Protein AF-A0AAI8YB15-F1 (afdb_monomer_lite)

Organism: NCBI:txid933095

Sequence (64 aa):
MSYENLDPAILAALPEGSHVVSVVPHGATRWSVGLRVDVEVGDDEETFFLKIIERKEWTPMAKA

Radius of gyration: 14.35 Å; chains: 1; bounding box: 40×23×32 Å

Structure (mmCIF, N/CA/C/O backbone):
data_AF-A0AAI8YB15-F1
#
_entry.id   AF-A0AAI8YB15-F1
#
loop_
_atom_site.group_PDB
_atom_site.id
_atom_site.type_symbol
_atom_site.label_atom_id
_atom_site.label_alt_id
_atom_site.label_comp_id
_atom_site.label_asym_id
_atom_site.label_entity_id
_atom_site.label_seq_id
_atom_site.pdbx_PDB_ins_code
_atom_site.Cartn_x
_atom_site.Cartn_y
_atom_site.Cartn_z
_atom_site.occupancy
_atom_site.B_iso_or_equiv
_atom_site.auth_seq_id
_atom_site.auth_comp_id
_atom_site.auth_asym_id
_atom_site.auth_atom_id
_atom_site.pdbx_PDB_model_num
ATOM 1 N N . MET A 1 1 ? -3.840 -8.073 -5.003 1.00 57.78 1 MET A N 1
ATOM 2 C CA . MET A 1 1 ? -2.800 -8.379 -3.998 1.00 57.78 1 MET A CA 1
ATOM 3 C C . MET A 1 1 ? -3.478 -8.341 -2.644 1.00 57.78 1 MET A C 1
ATOM 5 O O . MET A 1 1 ? -4.349 -7.500 -2.479 1.00 57.78 1 MET A O 1
ATOM 9 N N . SER A 1 2 ? -3.144 -9.238 -1.715 1.00 61.91 2 SER A N 1
ATOM 10 C CA . SER A 1 2 ? -3.534 -9.037 -0.315 1.00 61.91 2 SER A CA 1
ATOM 11 C C . SER A 1 2 ? -2.688 -7.902 0.274 1.00 61.91 2 SER A C 1
ATOM 13 O O . SER A 1 2 ? -1.506 -7.782 -0.059 1.00 61.91 2 SER A O 1
ATOM 15 N N . TYR A 1 3 ? -3.288 -7.056 1.115 1.00 65.56 3 TYR A N 1
ATOM 16 C CA . TYR A 1 3 ? -2.594 -5.950 1.793 1.00 65.56 3 TYR A CA 1
ATOM 17 C C . TYR A 1 3 ? -1.481 -6.440 2.735 1.00 65.56 3 TYR A C 1
ATOM 19 O O . TYR A 1 3 ? -0.544 -5.702 3.010 1.00 65.56 3 TYR A O 1
ATOM 27 N N . GLU A 1 4 ? -1.540 -7.706 3.157 1.00 68.25 4 GLU A N 1
ATOM 28 C CA . GLU A 1 4 ? -0.529 -8.393 3.975 1.00 68.25 4 GLU A CA 1
ATOM 29 C C . GLU A 1 4 ? 0.863 -8.450 3.323 1.00 68.25 4 GLU A C 1
ATOM 31 O O . GLU A 1 4 ? 1.854 -8.685 4.004 1.00 68.25 4 GLU A O 1
ATOM 36 N N . ASN A 1 5 ? 0.946 -8.217 2.009 1.00 77.94 5 ASN A N 1
ATOM 37 C CA . ASN A 1 5 ? 2.207 -8.189 1.269 1.00 77.94 5 ASN A CA 1
ATOM 38 C C . ASN A 1 5 ? 2.806 -6.776 1.126 1.00 77.94 5 ASN A C 1
ATOM 40 O O . ASN A 1 5 ? 3.792 -6.615 0.404 1.00 77.94 5 ASN A O 1
ATOM 44 N N . LEU A 1 6 ? 2.214 -5.744 1.742 1.00 83.81 6 LEU A N 1
ATOM 45 C CA . LEU A 1 6 ? 2.823 -4.413 1.784 1.00 83.81 6 LEU A CA 1
ATOM 46 C C . LEU A 1 6 ? 4.035 -4.404 2.720 1.00 83.81 6 LEU A C 1
ATOM 48 O O . LEU A 1 6 ? 4.019 -5.004 3.792 1.00 83.81 6 LEU A O 1
ATOM 52 N N . ASP A 1 7 ? 5.083 -3.688 2.313 1.00 88.12 7 ASP A N 1
ATOM 53 C CA . ASP A 1 7 ? 6.284 -3.517 3.127 1.00 88.12 7 ASP A CA 1
ATOM 54 C C . ASP A 1 7 ? 5.932 -2.836 4.469 1.00 88.12 7 ASP A C 1
ATOM 56 O O . ASP A 1 7 ? 5.223 -1.821 4.463 1.00 88.12 7 ASP A O 1
ATOM 60 N N . PRO A 1 8 ? 6.428 -3.337 5.617 1.00 89.56 8 PRO A N 1
ATOM 61 C CA . PRO A 1 8 ? 6.166 -2.735 6.924 1.00 89.56 8 PRO A CA 1
ATOM 62 C C . PRO A 1 8 ? 6.513 -1.244 7.017 1.00 89.56 8 PRO A C 1
ATOM 64 O O . PRO A 1 8 ? 5.849 -0.514 7.750 1.00 89.56 8 PRO A O 1
ATOM 67 N N . ALA A 1 9 ? 7.511 -0.763 6.269 1.00 90.19 9 ALA A N 1
ATOM 68 C CA . ALA A 1 9 ? 7.865 0.654 6.238 1.00 90.19 9 ALA A CA 1
ATOM 69 C C . ALA A 1 9 ? 6.781 1.519 5.574 1.00 90.19 9 ALA A C 1
ATOM 71 O O . ALA A 1 9 ? 6.611 2.677 5.950 1.00 90.19 9 ALA A O 1
ATOM 72 N N . ILE A 1 10 ? 6.030 0.966 4.614 1.00 89.81 10 ILE A N 1
ATOM 73 C CA . ILE A 1 10 ? 4.880 1.648 4.003 1.00 89.81 10 ILE A CA 1
ATOM 74 C C . ILE A 1 10 ? 3.740 1.725 5.015 1.00 89.81 10 ILE A C 1
ATOM 76 O O . ILE A 1 10 ? 3.147 2.787 5.176 1.00 89.81 10 ILE A O 1
ATOM 80 N N . LEU A 1 11 ? 3.469 0.626 5.728 1.00 90.62 11 LEU A N 1
ATOM 81 C CA . LEU A 1 11 ? 2.436 0.591 6.768 1.00 90.62 11 LEU A CA 1
ATOM 82 C C . LEU A 1 11 ? 2.745 1.580 7.900 1.00 90.62 11 LEU A C 1
ATOM 84 O O . LEU A 1 11 ? 1.856 2.291 8.349 1.00 90.62 11 LEU A O 1
ATOM 88 N N . ALA A 1 12 ? 4.012 1.686 8.305 1.00 90.75 12 ALA A N 1
ATOM 89 C CA . ALA A 1 12 ? 4.457 2.628 9.331 1.00 90.75 12 ALA A CA 1
ATOM 90 C C . ALA A 1 12 ? 4.379 4.107 8.905 1.00 90.75 12 ALA A C 1
ATOM 92 O O . ALA A 1 12 ? 4.465 4.988 9.758 1.00 90.75 12 ALA A O 1
ATOM 93 N N . ALA A 1 13 ? 4.258 4.389 7.605 1.00 92.06 13 ALA A N 1
ATOM 94 C CA . ALA A 1 13 ? 4.102 5.744 7.084 1.00 92.06 13 ALA A CA 1
ATOM 95 C C . ALA A 1 13 ? 2.633 6.193 6.996 1.00 92.06 13 ALA A C 1
ATOM 97 O O . ALA A 1 13 ? 2.381 7.371 6.736 1.00 92.06 13 ALA A O 1
ATOM 98 N N . LEU A 1 14 ? 1.676 5.277 7.179 1.00 91.75 14 LEU A N 1
ATOM 99 C CA . LEU A 1 14 ? 0.259 5.620 7.243 1.00 91.75 14 LEU A CA 1
ATOM 100 C C . LEU A 1 14 ? -0.062 6.350 8.562 1.00 91.75 14 LEU A C 1
ATOM 102 O O . LEU A 1 14 ? 0.672 6.194 9.542 1.00 91.75 14 LEU A O 1
ATOM 106 N N . PRO A 1 15 ? -1.147 7.147 8.609 1.00 91.94 15 PRO A N 1
ATOM 107 C CA . PRO A 1 15 ? -1.591 7.802 9.838 1.00 91.94 15 PRO A CA 1
ATOM 108 C C . PRO A 1 15 ? -1.745 6.818 11.006 1.00 91.94 15 PRO A C 1
ATOM 110 O O . PRO A 1 15 ? -2.085 5.653 10.812 1.00 91.94 15 PRO A O 1
ATOM 113 N N . GLU A 1 16 ? -1.511 7.265 12.237 1.00 90.25 16 GLU A N 1
ATOM 114 C CA . GLU A 1 16 ? -1.695 6.401 13.407 1.00 90.25 16 GLU A CA 1
ATOM 115 C C . GLU A 1 16 ? -3.157 5.933 13.523 1.00 90.25 16 GLU A C 1
ATOM 117 O O . GLU A 1 16 ? -4.084 6.701 13.275 1.00 90.25 16 GLU A O 1
ATOM 122 N N . GLY A 1 17 ? -3.366 4.662 13.883 1.00 89.94 17 GLY A N 1
ATOM 123 C CA . GLY A 1 17 ? -4.706 4.065 13.964 1.00 89.94 17 GLY A CA 1
ATOM 124 C C . GLY A 1 17 ? -5.329 3.716 12.608 1.00 89.94 17 GLY A C 1
ATOM 125 O O . GLY A 1 17 ? -6.505 3.372 12.555 1.00 89.94 17 GLY A O 1
ATOM 126 N N . SER A 1 18 ? -4.554 3.794 11.526 1.00 92.06 18 SER A N 1
ATOM 127 C CA . SER A 1 18 ? -5.002 3.400 10.195 1.00 92.06 18 SER A CA 1
ATOM 128 C C . SER A 1 18 ? -5.116 1.884 10.020 1.00 92.06 18 SER A C 1
ATOM 130 O O . SER A 1 18 ? -4.272 1.105 10.478 1.00 92.06 18 SER A O 1
ATOM 132 N N . HIS A 1 19 ? -6.134 1.467 9.271 1.00 91.12 19 HIS A N 1
ATOM 133 C CA . HIS A 1 19 ? -6.341 0.087 8.850 1.00 91.12 19 HIS A CA 1
ATOM 134 C C . HIS A 1 19 ? -6.444 0.010 7.328 1.00 91.12 19 HIS A C 1
ATOM 136 O O . HIS A 1 19 ? -7.307 0.629 6.713 1.00 91.12 19 HIS A O 1
ATOM 142 N N . VAL A 1 20 ? -5.547 -0.752 6.694 1.00 92.88 20 VAL A N 1
ATOM 143 C CA . VAL A 1 20 ? -5.591 -0.948 5.239 1.00 92.88 20 VAL A CA 1
ATOM 144 C C . VAL A 1 20 ? -6.764 -1.857 4.887 1.00 92.88 20 VAL A C 1
ATOM 146 O O . VAL A 1 20 ? -6.788 -3.024 5.276 1.00 92.88 20 VAL A O 1
ATOM 149 N N . VAL A 1 21 ? -7.695 -1.334 4.095 1.00 93.00 21 VAL A N 1
ATOM 150 C CA . VAL A 1 21 ? -8.883 -2.058 3.626 1.00 93.00 21 VAL A CA 1
ATOM 151 C C . VAL A 1 21 ? -8.592 -2.755 2.302 1.00 93.00 21 VAL A C 1
ATOM 153 O O . VAL A 1 21 ? -8.987 -3.899 2.067 1.00 93.00 21 VAL A O 1
ATOM 156 N N . SER A 1 22 ? -7.895 -2.060 1.403 1.00 92.38 22 SER A N 1
ATOM 157 C CA . SER A 1 22 ? -7.775 -2.481 0.011 1.00 92.38 22 SER A CA 1
ATOM 158 C C . SER A 1 22 ? -6.450 -2.031 -0.598 1.00 92.38 22 SER A C 1
ATOM 160 O O . SER A 1 22 ? -5.981 -0.920 -0.366 1.00 92.38 22 SER A O 1
ATOM 162 N N . VAL A 1 23 ? -5.839 -2.912 -1.396 1.00 92.88 23 VAL A N 1
ATOM 163 C CA . VAL A 1 23 ? -4.653 -2.601 -2.205 1.00 92.88 23 VAL A CA 1
ATOM 164 C C . VAL A 1 23 ? -4.880 -3.119 -3.614 1.00 92.88 23 VAL A C 1
ATOM 166 O O . VAL A 1 23 ? -4.856 -4.330 -3.872 1.00 92.88 23 VAL A O 1
ATOM 169 N N . VAL A 1 24 ? -5.083 -2.194 -4.547 1.00 92.94 24 VAL A N 1
ATOM 170 C CA . VAL A 1 24 ? -5.397 -2.517 -5.941 1.00 92.94 24 VAL A CA 1
ATOM 171 C C . VAL A 1 24 ? -4.372 -1.903 -6.893 1.00 92.94 24 VAL A C 1
ATOM 173 O O . VAL A 1 24 ? -3.940 -0.769 -6.686 1.00 92.94 24 VAL A O 1
ATOM 176 N N . PRO A 1 25 ? -3.958 -2.616 -7.957 1.00 91.12 25 PRO A N 1
ATOM 177 C CA . PRO A 1 25 ? -3.110 -2.031 -8.987 1.00 91.12 25 PRO A CA 1
ATOM 178 C C . PRO A 1 25 ? -3.766 -0.798 -9.609 1.00 91.12 25 PRO A C 1
ATOM 180 O O . PRO A 1 25 ? -4.915 -0.848 -10.048 1.00 91.12 25 PRO A O 1
ATOM 183 N N . HIS A 1 26 ? -3.022 0.302 -9.677 1.00 91.75 26 HIS A N 1
ATOM 184 C CA . HIS A 1 26 ? -3.477 1.554 -10.259 1.00 91.75 26 HIS A CA 1
ATOM 185 C C . HIS A 1 26 ? -2.406 2.152 -11.170 1.00 91.75 26 HIS A C 1
ATOM 187 O O . HIS A 1 26 ? -1.584 2.976 -10.774 1.00 91.75 26 HIS A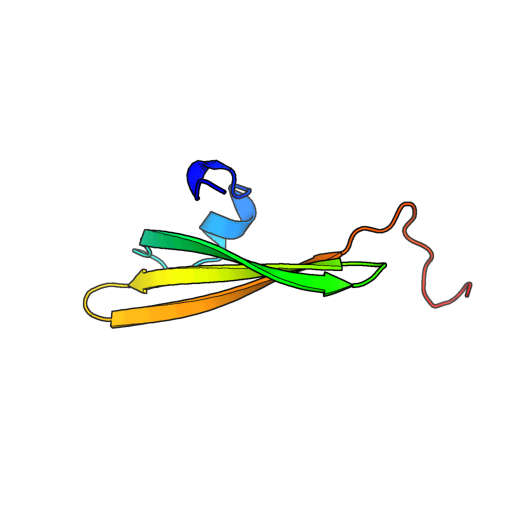 O 1
ATOM 193 N N . GLY A 1 27 ? -2.451 1.724 -12.430 1.00 85.81 27 GLY A N 1
ATOM 194 C CA . GLY A 1 27 ? -1.540 2.182 -13.467 1.00 85.81 27 GLY A CA 1
ATOM 195 C C . GLY A 1 27 ? -0.178 1.492 -13.417 1.00 85.81 27 GLY A C 1
ATOM 196 O O . GLY A 1 27 ? 0.361 1.150 -12.369 1.00 85.81 27 GLY A O 1
ATOM 197 N N . ALA A 1 28 ? 0.398 1.297 -14.595 1.00 86.62 28 ALA A N 1
ATOM 198 C CA . ALA A 1 28 ? 1.750 0.795 -14.753 1.00 86.62 28 ALA A CA 1
ATOM 199 C C . ALA A 1 28 ? 2.421 1.563 -15.889 1.00 86.62 28 ALA A C 1
ATOM 201 O O . ALA A 1 28 ? 1.796 1.898 -16.897 1.00 86.62 28 ALA A O 1
ATOM 202 N N . THR A 1 29 ? 3.701 1.854 -15.718 1.00 84.38 29 THR A N 1
ATOM 203 C CA . THR A 1 29 ? 4.561 2.410 -16.760 1.00 84.38 29 THR A CA 1
ATOM 204 C C . THR A 1 29 ? 5.766 1.497 -16.935 1.00 84.38 29 THR A C 1
ATOM 206 O O . THR A 1 29 ? 5.990 0.570 -16.162 1.00 84.38 29 THR A O 1
ATOM 209 N N . ARG A 1 30 ? 6.602 1.788 -17.934 1.00 81.94 30 ARG A N 1
ATOM 210 C CA . ARG A 1 30 ? 7.838 1.032 -18.180 1.00 81.94 30 ARG A CA 1
ATOM 211 C C . ARG A 1 30 ? 8.851 1.085 -17.019 1.00 81.94 30 ARG A C 1
ATOM 213 O O . ARG A 1 30 ? 9.816 0.333 -17.039 1.00 81.94 30 ARG A O 1
ATOM 220 N N . TRP A 1 31 ? 8.677 1.992 -16.060 1.00 83.31 31 TRP A N 1
ATOM 221 C CA . TRP A 1 31 ? 9.635 2.265 -14.981 1.00 83.31 31 TRP A CA 1
ATOM 222 C C . TRP A 1 31 ? 8.980 2.345 -13.598 1.00 83.31 31 TRP A C 1
ATOM 224 O O . TRP A 1 31 ? 9.647 2.701 -12.626 1.00 83.31 31 TRP A O 1
ATOM 234 N N . SER A 1 32 ? 7.677 2.076 -13.492 1.00 88.69 32 SER A N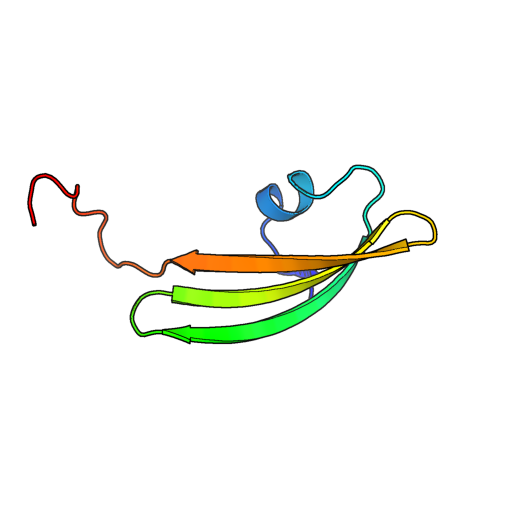 1
ATOM 235 C CA . SER A 1 32 ? 6.988 2.071 -12.205 1.00 88.69 32 SER A CA 1
ATOM 236 C C . SER A 1 32 ? 5.673 1.311 -12.239 1.00 88.69 32 SER A C 1
ATOM 238 O O . SER A 1 32 ? 4.943 1.387 -13.230 1.00 88.69 32 SER A O 1
ATOM 240 N N . VAL A 1 33 ? 5.312 0.728 -11.105 1.00 89.56 33 VAL A N 1
ATOM 241 C CA . VAL A 1 33 ? 3.967 0.223 -10.826 1.00 89.56 33 VAL A CA 1
ATOM 242 C C . VAL A 1 33 ? 3.293 1.165 -9.833 1.00 89.56 33 VAL A C 1
ATOM 244 O O . VAL A 1 33 ? 3.895 1.564 -8.835 1.00 89.56 33 VAL A O 1
ATOM 247 N N . GLY A 1 34 ? 2.059 1.561 -10.130 1.00 91.38 34 GLY A N 1
ATOM 248 C CA . GLY A 1 34 ? 1.206 2.293 -9.207 1.00 91.38 34 GLY A CA 1
ATOM 249 C C . GLY A 1 34 ? 0.250 1.342 -8.493 1.00 91.38 34 GLY A C 1
ATOM 250 O O . GLY A 1 34 ? -0.292 0.424 -9.110 1.00 91.38 34 GLY A O 1
ATOM 251 N N . LEU A 1 35 ? 0.029 1.562 -7.202 1.00 92.94 35 LEU A N 1
ATOM 252 C CA . LEU A 1 35 ? -1.019 0.917 -6.416 1.00 92.94 35 LEU A CA 1
ATOM 253 C C . LEU A 1 35 ? -1.889 2.006 -5.789 1.00 92.94 35 LEU A C 1
ATOM 255 O O . LEU A 1 35 ? -1.382 3.053 -5.385 1.00 92.94 35 LEU A O 1
ATOM 259 N N . ARG A 1 36 ? -3.186 1.745 -5.684 1.00 94.44 36 ARG A N 1
ATOM 260 C CA . ARG A 1 36 ? -4.094 2.498 -4.824 1.00 94.44 36 ARG A CA 1
ATOM 261 C C . ARG A 1 36 ? -4.267 1.720 -3.527 1.00 94.44 36 ARG A C 1
ATOM 263 O O . ARG A 1 36 ? -4.481 0.507 -3.572 1.00 94.44 36 ARG A O 1
ATOM 270 N N . VAL A 1 37 ? -4.145 2.420 -2.410 1.00 94.12 37 VAL A N 1
ATOM 271 C CA . VAL A 1 37 ? -4.297 1.886 -1.061 1.00 94.12 37 VAL A CA 1
ATOM 272 C C . VAL A 1 37 ? -5.459 2.625 -0.419 1.00 94.12 37 VAL A C 1
ATOM 274 O O . VAL A 1 37 ? -5.378 3.834 -0.226 1.00 94.12 37 VAL A O 1
ATOM 277 N N . ASP A 1 38 ? -6.533 1.905 -0.133 1.00 94.56 38 ASP A N 1
ATOM 278 C CA . ASP A 1 38 ? -7.691 2.444 0.575 1.00 94.56 38 ASP A CA 1
ATOM 279 C C . ASP A 1 38 ? -7.550 2.080 2.060 1.00 94.56 38 ASP A C 1
ATOM 281 O O . ASP A 1 38 ? -7.221 0.932 2.396 1.00 94.56 38 ASP A O 1
ATOM 285 N N . VAL A 1 39 ? -7.728 3.068 2.931 1.00 94.88 39 VAL A N 1
ATOM 286 C CA . VAL A 1 39 ? -7.407 3.009 4.358 1.00 94.88 39 VAL A CA 1
ATOM 287 C C . VAL A 1 39 ? -8.558 3.601 5.162 1.00 94.88 39 VAL A C 1
ATOM 289 O O . VAL A 1 39 ? -9.046 4.675 4.836 1.00 94.88 39 VAL A O 1
ATOM 292 N N . GLU A 1 40 ? -8.953 2.931 6.237 1.00 95.50 40 GLU A N 1
ATOM 293 C CA . GLU A 1 40 ? -9.850 3.483 7.255 1.00 95.50 40 GLU A CA 1
ATOM 294 C C . GLU A 1 40 ? -9.023 4.140 8.364 1.00 95.50 40 GLU A C 1
ATOM 296 O O . GLU A 1 40 ? -8.075 3.537 8.880 1.00 95.50 40 GLU A O 1
ATOM 301 N N . VAL A 1 41 ? -9.376 5.371 8.732 1.00 93.06 41 VAL A N 1
ATOM 302 C CA . VAL A 1 41 ? -8.776 6.118 9.843 1.00 93.06 41 VAL A CA 1
ATOM 303 C C . VAL A 1 41 ? -9.908 6.631 10.732 1.00 93.06 41 VAL A C 1
ATOM 305 O O . VAL A 1 41 ? -10.510 7.670 10.476 1.00 93.06 41 VAL A O 1
ATOM 308 N N . GLY A 1 42 ? -10.223 5.885 11.793 1.00 89.06 42 GLY A N 1
ATOM 309 C CA . GLY A 1 42 ? -11.393 6.175 12.624 1.00 89.06 42 GLY A CA 1
ATOM 310 C C . GLY A 1 42 ? -12.698 5.896 11.873 1.00 89.06 42 GLY A C 1
ATOM 311 O O . GLY A 1 42 ? -12.922 4.764 11.460 1.00 89.06 42 GLY A O 1
ATOM 312 N N . ASP A 1 43 ? -13.541 6.920 11.717 1.00 89.19 43 ASP A N 1
ATOM 313 C CA . ASP A 1 43 ? -14.813 6.841 10.979 1.00 89.19 43 ASP A CA 1
ATOM 314 C C . ASP A 1 43 ? -14.685 7.308 9.512 1.00 89.19 43 ASP A C 1
ATOM 316 O O . ASP A 1 43 ? -15.665 7.275 8.764 1.00 89.19 43 ASP A O 1
ATOM 320 N N . ASP A 1 44 ? -13.493 7.758 9.104 1.00 92.44 44 ASP A N 1
ATOM 321 C CA . ASP A 1 44 ? -13.220 8.294 7.772 1.00 92.44 44 ASP A CA 1
ATOM 322 C C . ASP A 1 44 ? -12.480 7.271 6.891 1.00 92.44 44 ASP A C 1
ATOM 324 O O . ASP A 1 44 ? -11.616 6.518 7.350 1.00 92.44 44 ASP A O 1
ATOM 328 N N . GLU A 1 45 ? -12.788 7.280 5.592 1.00 93.88 45 GLU A N 1
ATOM 329 C CA . GLU A 1 45 ? -12.031 6.554 4.568 1.00 93.88 45 GLU A CA 1
ATOM 330 C C . GLU A 1 45 ? -11.094 7.510 3.823 1.00 93.88 45 GLU A C 1
ATOM 332 O O . GLU A 1 45 ? -11.512 8.543 3.288 1.00 93.88 45 GLU A O 1
ATOM 337 N N . GLU A 1 46 ? -9.826 7.125 3.718 1.00 94.81 46 GLU A N 1
ATOM 338 C CA . GLU A 1 46 ? -8.809 7.833 2.953 1.00 94.81 46 GLU A CA 1
ATOM 339 C C . GLU A 1 46 ? -8.202 6.947 1.860 1.00 94.81 46 GLU A C 1
ATOM 341 O O . GLU A 1 46 ? -8.037 5.732 1.995 1.00 94.81 46 GLU A O 1
ATOM 346 N N . THR A 1 47 ? -7.815 7.579 0.751 1.00 95.25 47 THR A N 1
ATOM 347 C CA . THR A 1 47 ? -7.174 6.903 -0.378 1.00 95.25 47 THR A CA 1
ATOM 348 C C . THR A 1 47 ? -5.770 7.448 -0.597 1.00 95.25 47 THR A C 1
ATOM 350 O O . THR A 1 47 ? -5.574 8.628 -0.891 1.00 95.25 47 THR A O 1
ATOM 353 N N . PHE A 1 48 ? -4.794 6.547 -0.573 1.00 94.38 48 PHE A N 1
ATOM 354 C CA . PHE A 1 48 ? -3.395 6.820 -0.869 1.00 94.38 48 PHE A CA 1
ATOM 355 C C . PHE A 1 48 ? -2.966 6.151 -2.175 1.00 94.38 48 PHE A C 1
ATOM 357 O O . PHE A 1 48 ? -3.542 5.162 -2.633 1.00 94.38 48 PHE A O 1
ATOM 364 N N . PHE A 1 49 ? -1.901 6.677 -2.778 1.00 93.50 49 PHE A N 1
ATOM 365 C CA . PHE A 1 49 ? -1.309 6.112 -3.986 1.00 93.50 49 PHE A CA 1
ATOM 366 C C . PHE A 1 49 ? 0.165 5.806 -3.755 1.00 93.50 49 PHE A C 1
ATOM 368 O O . PHE A 1 49 ? 0.962 6.695 -3.459 1.00 93.50 49 PHE A O 1
ATOM 375 N N . LEU A 1 50 ? 0.534 4.542 -3.938 1.00 91.06 50 LEU A N 1
ATOM 376 C CA . LEU A 1 50 ? 1.915 4.090 -3.889 1.00 91.06 50 LEU A CA 1
ATOM 377 C C . LEU A 1 50 ? 2.478 4.041 -5.305 1.00 91.06 50 LEU A C 1
ATOM 379 O O . LEU A 1 50 ? 1.876 3.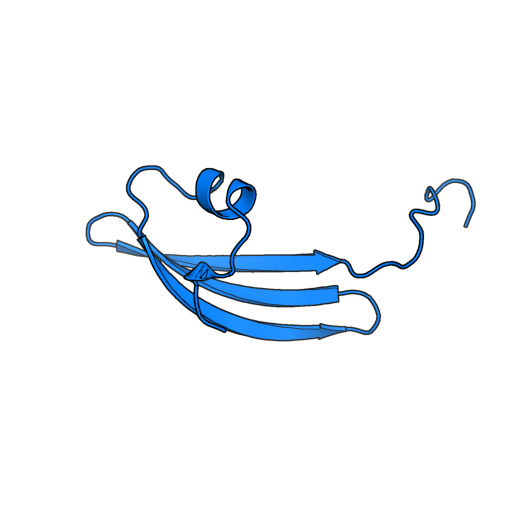448 -6.199 1.00 91.06 50 LEU A O 1
ATOM 383 N N . LYS A 1 51 ? 3.665 4.611 -5.506 1.00 90.81 51 LYS A N 1
ATOM 384 C CA . LYS A 1 51 ? 4.399 4.497 -6.766 1.00 90.81 51 LYS A CA 1
ATOM 385 C C . LYS A 1 51 ? 5.718 3.780 -6.532 1.00 90.81 51 LYS A C 1
ATOM 387 O O . LYS A 1 51 ? 6.667 4.363 -6.016 1.00 90.81 51 LYS A O 1
ATOM 392 N N . ILE A 1 52 ? 5.775 2.520 -6.939 1.00 87.06 52 ILE A N 1
ATOM 393 C CA . ILE A 1 52 ? 6.975 1.693 -6.848 1.00 87.06 52 ILE A CA 1
ATOM 394 C C . ILE A 1 52 ? 7.770 1.908 -8.130 1.00 87.06 52 ILE A C 1
ATOM 396 O O . ILE A 1 52 ? 7.307 1.563 -9.214 1.00 87.06 52 ILE A O 1
ATOM 400 N N . ILE A 1 53 ? 8.948 2.520 -8.025 1.00 87.06 53 ILE A N 1
ATOM 401 C CA . ILE A 1 53 ? 9.838 2.729 -9.169 1.00 87.06 53 ILE A CA 1
ATOM 402 C C . ILE A 1 53 ? 10.674 1.465 -9.361 1.00 87.06 53 ILE A C 1
ATOM 404 O O . ILE A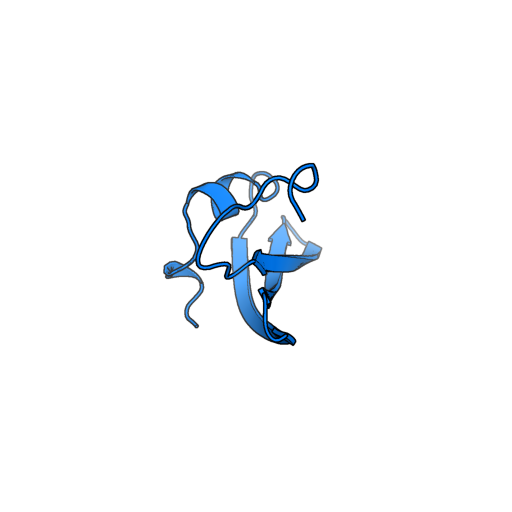 1 53 ? 11.551 1.165 -8.555 1.00 87.06 53 ILE A O 1
ATOM 408 N N . GLU A 1 54 ? 10.434 0.749 -10.454 1.00 72.75 54 GLU A N 1
ATOM 409 C CA . GLU A 1 54 ? 11.248 -0.397 -10.846 1.00 72.75 54 GLU A CA 1
ATOM 410 C C . GLU A 1 54 ? 12.359 0.089 -11.778 1.00 72.75 54 GLU A C 1
ATOM 412 O O . GLU A 1 54 ? 12.148 0.374 -12.961 1.00 72.75 54 GLU A O 1
ATOM 417 N N . ARG A 1 55 ? 13.569 0.224 -11.232 1.00 68.00 55 ARG A N 1
ATOM 418 C CA . ARG A 1 55 ? 14.783 0.480 -12.011 1.00 68.00 55 ARG A CA 1
ATOM 419 C C . ARG A 1 55 ? 15.827 -0.566 -11.665 1.00 68.00 55 ARG A C 1
ATOM 421 O O . ARG A 1 55 ? 16.056 -0.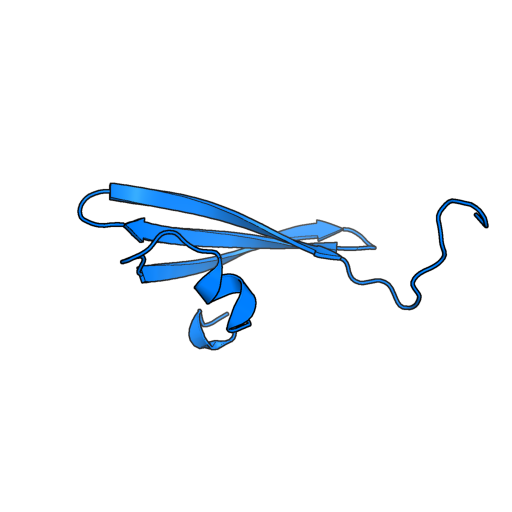862 -10.500 1.00 68.00 55 ARG A O 1
ATOM 428 N N . LYS A 1 56 ? 16.473 -1.103 -12.702 1.00 62.47 56 LYS A N 1
ATOM 429 C CA . LYS A 1 56 ? 17.543 -2.100 -12.571 1.00 62.47 56 LYS A CA 1
ATOM 430 C C . LYS A 1 56 ? 18.794 -1.517 -11.902 1.00 62.47 56 LYS A C 1
ATOM 432 O O . LYS A 1 56 ? 19.509 -2.242 -11.226 1.00 62.47 56 LYS A O 1
ATOM 437 N N . GLU A 1 57 ? 19.029 -0.215 -12.084 1.00 62.16 57 GLU A N 1
ATOM 438 C CA . GLU A 1 57 ? 20.170 0.523 -11.541 1.00 62.16 57 GLU A CA 1
ATOM 439 C C . GLU A 1 57 ? 19.768 1.961 -11.180 1.00 62.16 57 GLU A C 1
ATOM 441 O O . GLU A 1 57 ? 18.996 2.615 -11.890 1.00 62.16 57 GLU A O 1
ATOM 446 N N . TRP A 1 58 ? 20.318 2.469 -10.078 1.00 57.38 58 TRP A N 1
ATOM 447 C CA . TRP A 1 58 ? 20.209 3.870 -9.683 1.00 57.38 58 TRP A CA 1
ATOM 448 C C . TRP A 1 58 ? 21.302 4.678 -10.384 1.00 57.38 58 TRP A C 1
ATOM 450 O O . TRP A 1 58 ? 22.387 4.865 -9.839 1.00 57.38 58 TRP A O 1
ATOM 460 N N . THR A 1 59 ? 21.045 5.160 -11.599 1.00 59.72 59 THR A N 1
ATOM 461 C CA . THR A 1 59 ? 21.944 6.137 -12.229 1.00 59.72 59 THR A CA 1
ATOM 462 C C . THR A 1 59 ? 21.640 7.526 -11.658 1.00 59.72 59 THR A C 1
ATOM 464 O O . THR A 1 59 ? 20.504 7.995 -11.786 1.00 59.72 59 THR A O 1
ATOM 467 N N . PRO A 1 60 ? 22.607 8.210 -11.017 1.00 59.38 60 PRO A N 1
ATOM 468 C CA . PRO A 1 60 ? 22.419 9.590 -10.585 1.00 59.38 60 PRO A CA 1
ATOM 469 C C . PRO A 1 60 ? 22.070 10.470 -11.787 1.00 59.38 60 PRO A C 1
ATOM 471 O O . PRO A 1 60 ? 22.710 10.353 -12.831 1.00 59.38 60 PRO A O 1
ATOM 474 N N . MET A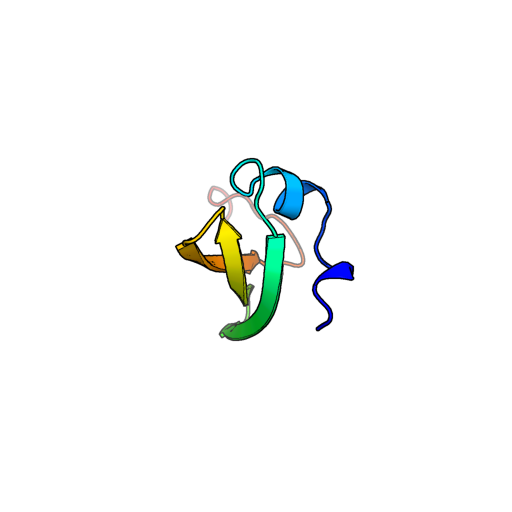 1 61 ? 21.115 11.395 -11.632 1.00 59.34 61 MET A N 1
ATOM 475 C CA . MET A 1 61 ? 20.713 12.320 -12.709 1.00 59.34 61 MET A CA 1
ATOM 476 C C . MET A 1 61 ? 21.887 13.118 -13.294 1.00 59.34 61 MET A C 1
ATOM 478 O O . MET A 1 61 ? 21.837 13.519 -14.446 1.00 59.34 61 MET A O 1
ATOM 482 N N . ALA A 1 62 ? 22.963 13.306 -12.527 1.00 67.56 62 ALA A N 1
ATOM 483 C CA . ALA A 1 62 ? 24.178 13.979 -12.976 1.00 67.56 62 ALA A CA 1
ATOM 484 C C . ALA A 1 62 ? 25.006 13.191 -14.016 1.00 67.56 62 ALA A C 1
ATOM 486 O O . ALA A 1 62 ? 26.017 13.705 -14.486 1.00 67.56 62 ALA A O 1
ATOM 487 N N . LYS A 1 63 ? 24.639 11.941 -14.331 1.00 52.47 63 LYS A N 1
ATOM 488 C CA . LYS A 1 63 ? 25.380 11.065 -15.256 1.00 52.47 63 LYS A CA 1
ATOM 489 C C . LYS A 1 63 ? 24.535 10.520 -16.420 1.00 52.47 63 LYS A C 1
ATOM 491 O O . LYS A 1 63 ? 24.994 9.591 -17.080 1.00 52.47 63 LYS A O 1
ATOM 496 N N . ALA A 1 64 ? 23.323 11.040 -16.628 1.00 53.09 64 ALA A N 1
ATOM 497 C CA . ALA A 1 64 ? 22.456 10.671 -17.753 1.00 53.09 64 ALA A CA 1
ATOM 498 C C . ALA A 1 64 ? 22.743 11.520 -18.998 1.00 53.09 64 ALA A C 1
ATOM 500 O O . ALA A 1 64 ? 23.066 12.717 -18.822 1.00 53.09 64 ALA A O 1
#

Foldseek 3Di:
DPPVPDDVVVVVPDDPQKDWDDWAWDDDDPFWTKIWTWIDRPPDIDIDIDIGGDDPDDDPPVRD

pLDDT: mean 83.82, std 12.86, range [52.47, 95.5]

Secondary structure (DSSP, 8-state):
--GGGS-HHHHTTSPTTEEEEEEEEEEEETTEEEEEEEEEETTEEEEEEEEEE--SS---GGG-